Protein AF-A0A518EQI0-F1 (afdb_monomer_lite)

Structure (mmCIF, N/CA/C/O backbone):
data_AF-A0A518EQI0-F1
#
_entry.id   AF-A0A518EQI0-F1
#
loop_
_atom_site.group_PDB
_atom_site.id
_atom_site.type_symbol
_atom_site.label_atom_id
_atom_site.label_alt_id
_atom_site.label_comp_id
_atom_site.label_asym_id
_atom_site.label_entity_id
_atom_site.label_seq_id
_atom_site.pdbx_PDB_ins_code
_atom_site.Cartn_x
_atom_site.Cartn_y
_atom_site.Cartn_z
_atom_site.occupancy
_atom_site.B_iso_or_equiv
_atom_site.auth_seq_id
_atom_site.auth_comp_id
_atom_site.auth_asym_id
_atom_site.auth_atom_id
_atom_site.pdbx_PDB_model_num
ATOM 1 N N . MET A 1 1 ? 16.247 -14.539 4.270 1.00 30.27 1 MET A N 1
ATOM 2 C CA . MET A 1 1 ? 15.033 -14.825 5.065 1.00 30.27 1 MET A CA 1
ATOM 3 C C . MET A 1 1 ? 13.879 -14.773 4.076 1.00 30.27 1 MET A C 1
ATOM 5 O O . MET A 1 1 ? 13.205 -13.762 3.964 1.00 30.27 1 MET A O 1
ATOM 9 N N . ASP A 1 2 ? 13.760 -15.818 3.258 1.00 36.62 2 ASP A N 1
ATOM 10 C CA . ASP A 1 2 ? 13.027 -15.779 1.988 1.00 36.62 2 ASP A CA 1
ATOM 11 C C . ASP A 1 2 ? 11.840 -16.728 2.045 1.00 36.62 2 ASP A C 1
ATOM 13 O O . ASP A 1 2 ? 11.901 -17.825 1.511 1.00 36.62 2 ASP A O 1
ATOM 17 N N . TRP A 1 3 ? 10.781 -16.316 2.740 1.00 29.95 3 TRP A N 1
ATOM 18 C CA . TRP A 1 3 ? 9.521 -17.062 2.791 1.00 29.95 3 TRP A CA 1
ATOM 19 C C . TRP A 1 3 ? 8.326 -16.132 2.986 1.00 29.95 3 TRP A C 1
ATOM 21 O O . TRP A 1 3 ? 7.512 -16.347 3.870 1.00 29.95 3 TRP A O 1
ATOM 31 N N . LEU A 1 4 ? 8.209 -15.083 2.180 1.00 40.78 4 LEU A N 1
ATOM 32 C CA . LEU A 1 4 ? 6.950 -14.35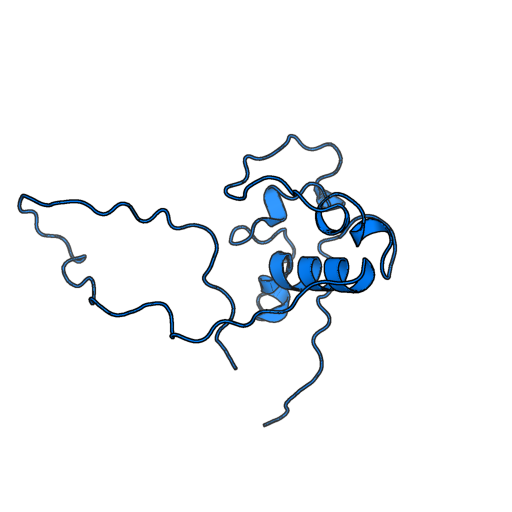9 2.020 1.00 40.78 4 LEU A CA 1
ATOM 33 C C . LEU A 1 4 ? 6.903 -13.885 0.574 1.00 40.78 4 LEU A C 1
ATOM 35 O O . LEU A 1 4 ? 7.563 -12.912 0.243 1.00 40.78 4 LEU A O 1
ATOM 39 N N . VAL A 1 5 ? 6.249 -14.680 -0.277 1.00 36.47 5 VAL A N 1
ATOM 40 C CA . VAL A 1 5 ? 5.383 -14.316 -1.417 1.00 36.47 5 VAL A CA 1
ATOM 41 C C . VAL A 1 5 ? 5.079 -15.595 -2.172 1.00 36.47 5 VAL A C 1
ATOM 43 O O . VAL A 1 5 ? 5.789 -15.994 -3.085 1.00 36.47 5 VAL A O 1
ATOM 46 N N . TRP A 1 6 ? 4.029 -16.270 -1.716 1.00 33.97 6 TRP A N 1
ATOM 47 C CA . TRP A 1 6 ? 3.212 -17.164 -2.530 1.00 33.97 6 TRP A CA 1
ATOM 48 C C . TRP A 1 6 ? 1.886 -17.368 -1.793 1.00 33.97 6 TRP A C 1
ATOM 50 O O . TRP A 1 6 ? 1.711 -18.326 -1.050 1.00 33.97 6 TRP A O 1
ATOM 60 N N . ALA A 1 7 ? 0.982 -16.395 -1.903 1.00 30.36 7 ALA A N 1
ATOM 61 C CA . ALA A 1 7 ? -0.410 -16.552 -1.477 1.00 30.36 7 ALA A CA 1
ATOM 62 C C . ALA A 1 7 ? -1.296 -15.465 -2.098 1.00 30.36 7 ALA A C 1
ATOM 64 O O . ALA A 1 7 ? -1.914 -14.674 -1.396 1.00 30.36 7 ALA A O 1
ATOM 65 N N . MET A 1 8 ? -1.358 -15.412 -3.425 1.00 31.00 8 MET A N 1
ATOM 66 C CA . MET A 1 8 ? -2.559 -14.943 -4.109 1.00 31.00 8 MET A CA 1
ATOM 67 C C . MET A 1 8 ? -2.511 -15.472 -5.543 1.00 31.00 8 MET A C 1
ATOM 69 O O . MET A 1 8 ? -1.496 -15.327 -6.210 1.00 31.00 8 MET A O 1
ATOM 73 N N . VAL A 1 9 ? -3.612 -16.070 -5.998 1.00 35.44 9 VAL A N 1
ATOM 74 C CA . VAL A 1 9 ? -3.806 -16.694 -7.322 1.00 35.44 9 VAL A CA 1
ATOM 75 C C . VAL A 1 9 ? -3.194 -18.094 -7.481 1.00 35.44 9 VAL A C 1
ATOM 77 O O . VAL A 1 9 ? -2.201 -18.276 -8.164 1.00 35.44 9 VAL A O 1
ATOM 80 N N . MET A 1 10 ? -3.859 -19.109 -6.923 1.00 30.39 10 MET A N 1
ATOM 8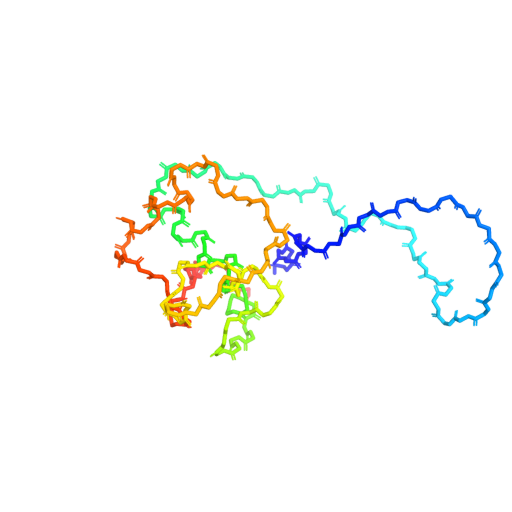1 C CA . MET A 1 10 ? -4.082 -20.385 -7.620 1.00 30.39 10 MET A CA 1
ATOM 82 C C . MET A 1 10 ? -5.374 -21.009 -7.080 1.00 30.39 10 MET A C 1
ATOM 84 O O . MET A 1 10 ? -5.456 -21.394 -5.916 1.00 30.39 10 MET A O 1
ATOM 88 N N . HIS A 1 11 ? -6.409 -21.080 -7.917 1.00 29.14 11 HIS A N 1
ATOM 89 C CA . HIS A 1 11 ? -7.600 -21.880 -7.635 1.00 29.14 11 HIS A CA 1
ATOM 90 C C . HIS A 1 11 ? -7.202 -23.361 -7.591 1.00 29.14 11 HIS A C 1
ATOM 92 O O . HIS A 1 11 ? -6.866 -23.952 -8.616 1.00 29.14 11 HIS A O 1
ATOM 98 N N . GLY A 1 12 ? -7.258 -23.970 -6.407 1.00 32.03 12 GLY A N 1
ATOM 99 C CA . GLY A 1 12 ? -7.200 -25.418 -6.260 1.00 32.03 12 GLY A CA 1
ATOM 100 C C . GLY A 1 12 ? -8.503 -26.036 -6.758 1.00 32.03 12 GLY A C 1
ATOM 101 O O . GLY A 1 12 ? -9.510 -26.003 -6.058 1.00 32.03 12 GLY A O 1
ATOM 102 N N . LYS A 1 13 ? -8.493 -26.607 -7.964 1.00 32.22 13 LYS A N 1
ATOM 103 C CA . LYS A 1 13 ? -9.487 -27.609 -8.357 1.00 32.22 13 LYS A CA 1
ATOM 104 C C . LYS A 1 13 ? -8.858 -28.986 -8.190 1.00 32.22 13 LYS A C 1
ATOM 106 O O . LYS A 1 13 ? -7.970 -29.362 -8.948 1.00 32.22 13 LYS A O 1
ATOM 111 N N . SER A 1 14 ? -9.337 -29.729 -7.196 1.00 35.66 14 SER A N 1
ATOM 112 C CA . SER A 1 14 ? -9.174 -31.180 -7.139 1.00 35.66 14 SER A CA 1
ATOM 113 C C . SER A 1 14 ? -9.835 -31.784 -8.378 1.00 35.66 14 SER A C 1
ATOM 115 O O . SER A 1 14 ? -11.048 -31.670 -8.543 1.00 35.66 14 SER A O 1
ATOM 117 N N . ALA A 1 15 ? -9.045 -32.394 -9.257 1.00 35.59 15 ALA A N 1
ATOM 118 C CA . ALA A 1 15 ? -9.549 -33.194 -10.364 1.00 35.59 15 ALA A CA 1
ATOM 119 C C . ALA A 1 15 ? -9.443 -34.675 -9.981 1.00 35.59 15 ALA A C 1
ATOM 121 O O . ALA A 1 15 ? -8.346 -35.208 -9.817 1.00 35.59 15 ALA A O 1
ATOM 122 N N . HIS A 1 16 ? -10.599 -35.318 -9.817 1.00 32.31 16 HIS A N 1
ATOM 123 C CA . HIS A 1 16 ? -10.725 -36.771 -9.890 1.00 32.31 16 HIS A CA 1
ATOM 124 C C . HIS A 1 16 ? -10.389 -37.188 -11.333 1.00 32.31 16 HIS A C 1
ATOM 126 O O . HIS A 1 16 ? -10.849 -36.545 -12.276 1.00 32.31 16 HIS A O 1
ATOM 132 N N . GLY A 1 17 ? -9.501 -38.171 -11.488 1.00 37.06 17 GLY A N 1
ATOM 133 C CA . GLY A 1 17 ? -8.803 -38.444 -12.747 1.00 37.06 17 GLY A CA 1
ATOM 134 C C . GLY A 1 17 ? -9.582 -39.212 -13.813 1.00 37.06 17 GLY A C 1
ATOM 135 O O . GLY A 1 17 ? -10.604 -39.817 -13.522 1.00 37.06 17 GLY A O 1
ATOM 136 N N . GLU A 1 18 ? -9.029 -39.204 -15.030 1.00 34.22 18 GLU A N 1
ATOM 137 C CA . GLU A 1 18 ? -8.632 -40.379 -15.827 1.00 34.22 18 GLU A CA 1
ATOM 138 C C . GLU A 1 18 ? -7.929 -39.922 -17.128 1.00 34.22 18 GLU A C 1
ATOM 140 O O . GLU A 1 18 ? -8.291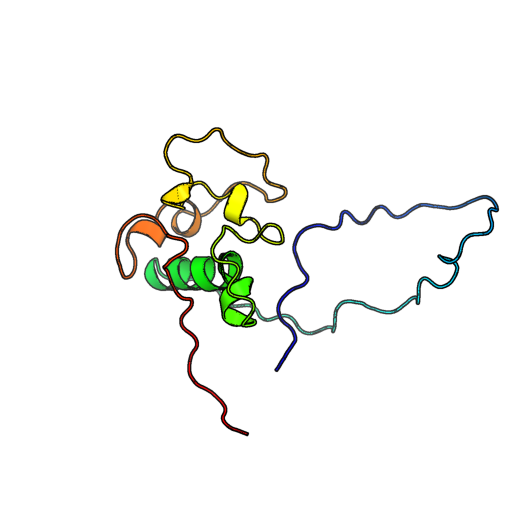 -38.900 -17.703 1.00 34.22 18 GLU A O 1
ATOM 145 N N . GLY A 1 19 ? -6.940 -40.695 -17.605 1.00 37.81 19 GLY A N 1
ATOM 146 C CA . GLY A 1 19 ? -6.619 -40.779 -19.042 1.00 37.81 19 GLY A CA 1
ATOM 147 C C . GLY A 1 19 ? -5.413 -40.007 -19.615 1.00 37.81 19 GLY A C 1
ATOM 148 O O . GLY A 1 19 ? -5.557 -38.905 -20.119 1.00 37.81 19 GLY A O 1
ATOM 149 N N . VAL A 1 20 ? -4.246 -40.671 -19.613 1.00 45.72 20 VAL A N 1
ATOM 150 C CA . VAL A 1 20 ? -3.209 -40.788 -20.677 1.00 45.72 20 VAL A CA 1
ATOM 151 C C . VAL A 1 20 ? -2.852 -39.566 -21.558 1.00 45.72 20 VAL A C 1
ATOM 153 O O . VAL A 1 20 ? -3.612 -39.158 -22.428 1.00 45.72 20 VAL A O 1
ATOM 156 N N . GLY A 1 21 ? -1.588 -39.119 -21.492 1.00 36.88 21 GLY A N 1
ATOM 157 C CA . GLY A 1 21 ? -0.978 -38.287 -22.541 1.00 36.88 21 GLY A CA 1
ATOM 158 C C . GLY A 1 21 ? 0.410 -37.751 -22.178 1.00 36.88 21 GLY A C 1
ATOM 159 O O . GLY A 1 21 ? 0.553 -36.941 -21.268 1.00 36.88 21 GLY A O 1
ATOM 160 N N . GLY A 1 22 ? 1.448 -38.219 -22.878 1.00 45.72 22 GLY A N 1
ATOM 161 C CA . GLY A 1 22 ? 2.847 -37.869 -22.635 1.00 45.72 22 GLY A CA 1
ATOM 162 C C . GLY A 1 22 ? 3.147 -36.376 -22.793 1.00 45.72 22 GLY A C 1
ATOM 163 O O . GLY A 1 22 ? 3.037 -35.804 -23.872 1.00 45.72 22 GLY A O 1
ATOM 164 N N . GLY A 1 23 ? 3.612 -35.763 -21.710 1.00 38.66 23 GLY A N 1
ATOM 165 C CA . GLY A 1 23 ? 4.178 -34.422 -21.687 1.00 38.66 23 GLY A CA 1
ATOM 166 C C . GLY A 1 23 ? 5.130 -34.306 -20.502 1.00 38.66 23 GLY A C 1
ATOM 167 O O . GLY A 1 23 ? 4.948 -34.969 -19.483 1.00 38.66 23 GLY A O 1
ATOM 168 N N . ARG A 1 24 ? 6.156 -33.456 -20.609 1.00 48.66 24 ARG A N 1
ATOM 169 C CA . ARG A 1 24 ? 7.200 -33.208 -19.585 1.00 48.66 24 ARG A CA 1
ATOM 170 C C . ARG A 1 24 ? 6.683 -32.644 -18.239 1.00 48.66 24 ARG A C 1
ATOM 172 O O . ARG A 1 24 ? 7.471 -32.182 -17.425 1.00 48.66 24 ARG A O 1
ATOM 179 N N . TRP A 1 25 ? 5.381 -32.741 -17.984 1.00 46.94 25 TRP A N 1
ATOM 180 C CA . TRP A 1 25 ? 4.677 -32.396 -16.748 1.00 46.94 25 TRP A CA 1
ATOM 181 C C . TRP A 1 25 ? 4.469 -33.604 -15.810 1.00 46.94 25 TRP A C 1
ATOM 183 O O . TRP A 1 25 ? 3.799 -33.492 -14.790 1.00 46.94 25 TRP A O 1
ATOM 193 N N . GLY A 1 26 ? 5.075 -34.759 -16.107 1.00 43.66 26 GLY A N 1
ATOM 194 C CA . GLY A 1 26 ? 4.947 -36.009 -15.338 1.00 43.66 26 GLY A CA 1
ATOM 195 C C . GLY A 1 26 ? 5.654 -36.065 -13.973 1.00 43.66 26 GLY A C 1
ATOM 196 O O . GLY A 1 26 ? 5.901 -37.153 -13.465 1.00 43.66 26 GLY A O 1
ATOM 197 N N . ARG A 1 27 ? 6.008 -34.932 -13.358 1.00 50.69 27 ARG A N 1
ATOM 198 C CA . ARG A 1 27 ? 6.471 -34.893 -11.960 1.00 50.69 27 ARG A CA 1
ATOM 199 C C . ARG A 1 27 ? 5.867 -33.703 -11.233 1.00 50.69 27 ARG A C 1
ATOM 201 O O . ARG A 1 27 ? 6.565 -32.773 -10.840 1.00 50.69 27 ARG A O 1
ATOM 208 N N . VAL A 1 28 ? 4.561 -33.763 -11.000 1.00 53.06 28 VAL A N 1
ATOM 209 C CA . VAL A 1 28 ? 3.992 -33.039 -9.863 1.00 53.06 28 VAL A CA 1
ATOM 210 C C . VAL A 1 28 ? 4.569 -33.725 -8.625 1.00 53.06 28 VAL A C 1
ATOM 212 O O . VAL A 1 28 ? 4.178 -34.839 -8.284 1.00 53.06 28 VAL A O 1
ATOM 215 N N . ARG A 1 29 ? 5.590 -33.130 -8.001 1.00 58.81 29 ARG A N 1
ATOM 216 C CA . ARG A 1 29 ? 6.043 -33.600 -6.690 1.00 58.81 29 ARG A CA 1
ATOM 217 C C . ARG A 1 29 ? 4.886 -33.363 -5.724 1.00 58.81 29 ARG A C 1
ATOM 219 O O . ARG A 1 29 ? 4.529 -32.214 -5.483 1.00 58.81 29 ARG A O 1
ATOM 226 N N . GLN A 1 30 ? 4.289 -34.431 -5.202 1.00 58.84 30 GLN A N 1
ATOM 227 C CA . GLN A 1 30 ? 3.382 -34.314 -4.068 1.00 58.84 30 GLN A CA 1
ATOM 228 C C . GLN A 1 30 ? 4.217 -33.919 -2.850 1.00 58.84 30 GLN A C 1
ATOM 230 O O . GLN A 1 30 ? 5.036 -34.690 -2.358 1.00 58.84 30 GLN A O 1
ATOM 235 N N . GLY A 1 31 ? 4.060 -32.676 -2.420 1.00 60.44 31 GLY A N 1
ATOM 236 C CA . GLY A 1 31 ? 4.674 -32.122 -1.226 1.00 60.44 31 GLY A CA 1
ATOM 237 C C . GLY A 1 31 ? 3.845 -30.933 -0.765 1.00 60.44 31 GLY A C 1
ATOM 238 O O . GLY A 1 31 ? 3.228 -30.256 -1.590 1.00 60.44 31 GLY A O 1
ATOM 239 N N . SER A 1 32 ? 3.797 -30.690 0.544 1.00 59.62 32 SER A N 1
ATOM 240 C CA . SER A 1 32 ? 3.141 -29.491 1.061 1.00 59.62 32 SER A CA 1
ATOM 241 C C . SER A 1 32 ? 3.934 -28.266 0.609 1.00 59.62 32 SER A C 1
ATOM 243 O O . SER A 1 32 ? 5.056 -28.044 1.058 1.00 59.62 32 SER A O 1
ATOM 245 N N . VAL A 1 33 ? 3.366 -27.483 -0.310 1.00 65.00 33 VAL A N 1
ATOM 246 C CA . VAL A 1 33 ? 3.930 -26.192 -0.751 1.00 65.00 33 VAL A CA 1
ATOM 247 C C . VAL A 1 33 ? 3.832 -25.121 0.334 1.00 65.00 33 VAL A C 1
ATOM 249 O O . VAL A 1 33 ? 4.515 -24.103 0.270 1.00 65.00 33 VAL A O 1
ATOM 252 N N . PHE A 1 34 ? 3.018 -25.371 1.358 1.00 58.53 34 PHE A N 1
ATOM 253 C CA . PHE A 1 34 ? 2.953 -24.558 2.555 1.00 58.53 34 PHE A CA 1
ATOM 254 C C . PHE A 1 34 ? 3.789 -25.234 3.637 1.00 58.53 34 PHE A C 1
ATOM 256 O O . PHE A 1 34 ? 3.492 -26.350 4.068 1.00 58.53 34 PHE A O 1
ATOM 263 N N . ALA A 1 35 ? 4.835 -24.556 4.103 1.00 60.28 35 ALA A N 1
ATOM 264 C CA . ALA A 1 35 ? 5.331 -24.855 5.436 1.00 60.28 35 ALA A CA 1
ATOM 265 C C . ALA A 1 35 ? 4.174 -24.595 6.415 1.00 60.28 35 ALA A C 1
ATOM 267 O O . ALA A 1 35 ? 3.443 -23.623 6.242 1.00 60.28 35 ALA A O 1
ATOM 268 N N . GLU A 1 36 ? 4.017 -25.409 7.458 1.00 65.94 36 GLU A N 1
ATOM 269 C CA . GLU A 1 36 ? 2.969 -25.264 8.492 1.00 65.94 36 GLU A CA 1
ATOM 270 C C . GLU A 1 36 ? 3.030 -23.928 9.274 1.00 65.94 36 GLU A C 1
ATOM 272 O O . GLU A 1 36 ? 2.320 -23.725 10.254 1.00 65.94 36 GLU A O 1
ATOM 277 N N . ARG A 1 37 ? 3.894 -22.994 8.862 1.00 71.38 37 ARG A N 1
ATOM 278 C CA . ARG A 1 37 ? 4.151 -21.711 9.504 1.00 71.38 37 ARG A CA 1
ATOM 279 C C . ARG A 1 37 ? 3.582 -20.581 8.657 1.00 71.38 37 ARG A C 1
ATOM 281 O O . ARG A 1 37 ? 4.026 -20.356 7.535 1.00 71.38 37 ARG A O 1
ATOM 288 N N . PHE A 1 38 ? 2.662 -19.828 9.245 1.00 77.50 38 PHE A N 1
ATOM 289 C CA . PHE A 1 38 ? 2.170 -18.561 8.718 1.00 77.50 38 PHE A CA 1
ATOM 290 C C . PHE A 1 38 ? 2.467 -17.439 9.716 1.00 77.50 38 PHE A C 1
ATOM 292 O O . PHE A 1 38 ? 2.532 -17.669 10.924 1.00 77.50 38 PHE A O 1
ATOM 299 N N . HIS A 1 39 ? 2.646 -16.216 9.213 1.00 78.31 39 HIS A N 1
ATOM 300 C CA . HIS A 1 39 ? 2.695 -15.019 10.053 1.00 78.31 39 HIS A CA 1
ATOM 301 C C . HIS A 1 39 ? 1.288 -14.442 10.159 1.00 78.31 39 HIS A C 1
ATOM 303 O O . HIS A 1 39 ? 0.679 -14.114 9.141 1.00 78.31 39 HIS A O 1
ATOM 309 N N . LEU A 1 40 ? 0.771 -14.321 11.380 1.00 85.94 40 LEU A N 1
ATOM 310 C CA . LEU A 1 40 ? -0.511 -13.679 11.647 1.00 85.94 40 LEU A CA 1
ATOM 311 C C . LEU A 1 40 ? -0.290 -12.454 12.517 1.00 85.94 40 LEU A C 1
ATOM 313 O O . LEU A 1 40 ? 0.232 -12.540 13.625 1.00 85.94 40 LEU A O 1
ATOM 317 N N . GLU A 1 41 ? -0.758 -11.316 12.021 1.00 87.75 41 GLU A N 1
ATOM 318 C CA . GLU A 1 41 ? -0.736 -10.059 12.748 1.00 87.75 41 GLU A CA 1
ATOM 319 C C . GLU A 1 41 ? -2.084 -9.362 12.600 1.00 87.75 41 GLU A C 1
ATOM 321 O O . GLU A 1 41 ? -2.556 -9.094 11.494 1.00 87.75 41 GLU A O 1
ATOM 326 N N . VAL A 1 42 ? -2.721 -9.064 13.733 1.00 92.44 42 VAL A N 1
ATOM 327 C CA . VAL A 1 42 ? -3.971 -8.302 13.743 1.00 92.44 42 VAL A CA 1
ATOM 328 C C . VAL A 1 42 ? -3.647 -6.828 13.530 1.00 92.44 42 VAL A C 1
ATOM 330 O O . VAL A 1 42 ? -2.940 -6.216 14.334 1.00 92.44 42 VAL A O 1
ATOM 333 N N . ILE A 1 43 ? -4.205 -6.248 12.467 1.00 94.31 43 ILE A N 1
ATOM 334 C CA . ILE A 1 43 ? -4.007 -4.841 12.119 1.00 94.31 43 ILE A CA 1
ATOM 335 C C . ILE A 1 43 ? -4.957 -3.962 12.932 1.00 94.31 43 ILE A C 1
ATOM 337 O O . ILE A 1 43 ? -6.174 -4.120 12.869 1.00 94.31 43 ILE A O 1
ATOM 341 N N . LYS A 1 44 ? -4.394 -3.020 13.692 1.00 93.44 44 LYS A N 1
ATOM 342 C CA . LYS A 1 44 ? -5.110 -2.222 14.701 1.00 93.44 44 LYS A CA 1
ATOM 343 C C . LYS A 1 44 ? -5.174 -0.732 14.384 1.00 93.44 44 LYS A C 1
ATOM 345 O O . LYS A 1 44 ? -5.893 -0.005 15.061 1.00 93.44 44 LYS A O 1
ATOM 350 N N . SER A 1 45 ? -4.430 -0.248 13.386 1.00 96.00 45 SER A N 1
ATOM 351 C CA . SER A 1 45 ? -4.385 1.187 13.081 1.00 96.00 45 SER A CA 1
ATOM 352 C C . SER A 1 45 ? -4.324 1.504 11.584 1.00 96.00 45 SER A C 1
ATOM 354 O O . SER A 1 45 ? -3.796 0.708 10.801 1.00 96.00 45 SER A O 1
ATOM 356 N N . PRO A 1 46 ? -4.795 2.700 11.179 1.00 97.88 46 PRO A N 1
ATOM 357 C CA . PRO A 1 46 ? -4.615 3.234 9.829 1.00 97.88 46 PRO A CA 1
ATOM 358 C C . PRO A 1 46 ? -3.174 3.176 9.317 1.00 97.88 46 PRO A C 1
ATOM 360 O O . PRO A 1 46 ? -2.929 2.725 8.202 1.00 97.88 46 PRO A O 1
ATOM 363 N N . THR A 1 47 ? -2.212 3.607 10.137 1.00 96.31 47 THR A N 1
ATOM 364 C CA . THR A 1 47 ? -0.791 3.639 9.762 1.00 96.31 47 THR A CA 1
ATOM 365 C C . THR A 1 47 ? -0.245 2.233 9.536 1.00 96.31 47 THR A C 1
ATOM 367 O O . THR A 1 47 ? 0.484 2.008 8.572 1.00 96.31 47 THR A O 1
ATOM 370 N N . GLN A 1 48 ? -0.626 1.274 10.383 1.00 95.06 48 GLN A N 1
ATOM 371 C CA . GLN A 1 48 ? -0.230 -0.122 10.214 1.00 95.06 48 GLN A CA 1
ATOM 372 C C . GLN A 1 48 ? -0.837 -0.712 8.936 1.00 95.06 48 GLN A C 1
ATOM 374 O O . GLN A 1 48 ? -0.100 -1.288 8.143 1.00 95.06 48 GLN A O 1
ATOM 379 N N . MET A 1 49 ? -2.130 -0.484 8.671 1.00 96.06 49 MET A N 1
ATOM 380 C CA . MET A 1 49 ? -2.769 -0.934 7.427 1.00 96.06 49 MET A CA 1
ATOM 381 C C . MET A 1 49 ? -2.089 -0.338 6.189 1.00 96.06 49 MET A C 1
ATOM 383 O O . MET A 1 49 ? -1.791 -1.066 5.247 1.00 96.06 49 MET A O 1
ATOM 387 N N . ARG A 1 50 ? -1.771 0.965 6.198 1.00 96.50 50 ARG A N 1
ATOM 388 C CA . ARG A 1 50 ? -1.036 1.604 5.094 1.00 96.50 50 ARG A CA 1
ATOM 389 C C . ARG A 1 50 ? 0.327 0.948 4.873 1.00 96.50 50 ARG A C 1
ATOM 391 O O . ARG A 1 50 ? 0.711 0.696 3.737 1.00 96.50 50 ARG A O 1
ATOM 398 N N . ASN A 1 51 ? 1.065 0.665 5.944 1.00 94.75 51 ASN A N 1
ATOM 399 C CA . ASN A 1 51 ? 2.368 0.010 5.835 1.00 94.75 51 ASN A CA 1
ATOM 400 C C . ASN A 1 51 ? 2.258 -1.424 5.302 1.00 94.75 51 ASN A C 1
ATOM 402 O O . ASN A 1 51 ? 3.078 -1.805 4.472 1.00 94.75 51 ASN A O 1
ATOM 406 N N . VAL A 1 52 ? 1.243 -2.182 5.726 1.00 94.62 52 VAL A N 1
ATOM 407 C CA . VAL A 1 52 ? 0.967 -3.529 5.203 1.00 94.62 52 VAL A CA 1
ATOM 408 C C . VAL A 1 52 ? 0.607 -3.480 3.724 1.00 94.62 52 VAL A C 1
ATOM 410 O O . VAL A 1 52 ? 1.166 -4.247 2.951 1.00 94.62 52 VAL A O 1
ATOM 413 N N . LEU A 1 53 ? -0.250 -2.547 3.300 1.00 94.81 53 LEU A N 1
ATOM 414 C CA . LEU A 1 53 ? -0.575 -2.370 1.884 1.00 94.81 53 LEU A CA 1
ATOM 415 C C . LEU A 1 53 ? 0.673 -2.078 1.049 1.00 94.81 53 LEU A C 1
ATOM 417 O O . LEU A 1 53 ? 0.866 -2.710 0.016 1.00 94.81 53 LEU A O 1
ATOM 421 N N . LYS A 1 54 ? 1.560 -1.189 1.518 1.00 95.00 54 LYS A N 1
ATOM 422 C CA . LYS A 1 54 ? 2.853 -0.959 0.857 1.00 95.00 54 LYS A CA 1
ATOM 423 C C . LYS A 1 54 ? 3.690 -2.232 0.805 1.00 95.00 54 LYS A C 1
ATOM 425 O O . LYS A 1 54 ? 4.216 -2.554 -0.243 1.00 95.00 54 LYS A O 1
ATOM 430 N N . TYR A 1 55 ? 3.805 -2.965 1.907 1.00 93.19 55 TYR A N 1
ATOM 431 C CA . TYR A 1 55 ? 4.577 -4.205 1.941 1.00 93.19 55 TYR A CA 1
ATOM 432 C C . TYR A 1 55 ? 4.059 -5.247 0.941 1.00 93.19 55 TYR A C 1
ATOM 434 O O . TYR A 1 55 ? 4.831 -5.767 0.145 1.00 93.19 55 TYR A O 1
ATOM 442 N N . VAL A 1 56 ? 2.752 -5.515 0.955 1.00 92.62 56 VAL A N 1
ATOM 443 C CA . VAL A 1 56 ? 2.131 -6.565 0.139 1.00 92.62 56 VAL A CA 1
ATOM 444 C C . VAL A 1 56 ? 2.078 -6.176 -1.339 1.00 92.62 56 VAL A C 1
ATOM 446 O O . VAL A 1 56 ? 2.425 -6.986 -2.192 1.00 92.62 56 VAL A O 1
ATOM 449 N N . LEU A 1 57 ? 1.659 -4.946 -1.656 1.00 94.06 57 LEU A N 1
ATOM 450 C CA . LEU A 1 57 ? 1.459 -4.496 -3.041 1.00 94.06 57 LEU A CA 1
ATOM 451 C C . LEU A 1 57 ? 2.747 -3.990 -3.705 1.00 94.06 57 LEU A C 1
ATOM 453 O O . LEU A 1 57 ? 2.786 -3.856 -4.923 1.00 94.06 57 LEU A O 1
ATOM 457 N N . ARG A 1 58 ? 3.790 -3.697 -2.917 1.00 92.81 58 ARG A N 1
ATOM 458 C CA . ARG A 1 58 ? 5.143 -3.339 -3.384 1.00 92.81 58 ARG A CA 1
ATOM 459 C C . ARG A 1 58 ? 6.177 -4.348 -2.917 1.00 92.81 58 ARG A C 1
ATOM 461 O O . ARG A 1 58 ? 7.305 -4.005 -2.544 1.00 92.81 58 ARG A O 1
ATOM 468 N N . ASN A 1 59 ? 5.775 -5.613 -2.899 1.00 91.12 59 ASN A N 1
ATOM 469 C CA . ASN A 1 59 ? 6.687 -6.677 -2.544 1.00 91.12 59 ASN A CA 1
ATOM 470 C C . ASN A 1 59 ? 7.833 -6.803 -3.566 1.00 91.12 59 ASN A C 1
ATOM 472 O O . ASN A 1 59 ? 8.943 -7.163 -3.187 1.00 91.12 59 ASN A O 1
ATOM 476 N N . ASP A 1 60 ? 7.608 -6.433 -4.827 1.00 92.00 60 ASP A N 1
ATOM 477 C CA . ASP A 1 60 ? 8.654 -6.304 -5.844 1.00 92.00 60 ASP A CA 1
ATOM 478 C C . ASP A 1 60 ? 9.860 -5.485 -5.345 1.00 92.00 60 ASP A C 1
ATOM 480 O O . ASP A 1 60 ? 11.007 -5.899 -5.503 1.00 92.00 60 ASP A O 1
ATOM 484 N N . VAL A 1 61 ? 9.615 -4.364 -4.661 1.00 91.75 61 VAL A N 1
ATOM 485 C CA . VAL A 1 61 ? 10.663 -3.531 -4.055 1.00 91.75 61 VAL A CA 1
ATOM 486 C C . VAL A 1 61 ? 11.296 -4.228 -2.861 1.00 91.75 61 VAL A C 1
ATOM 488 O O . VAL A 1 61 ? 12.517 -4.230 -2.726 1.00 91.75 61 VAL A O 1
ATOM 491 N N . HIS A 1 62 ? 10.486 -4.838 -1.993 1.00 85.88 62 HIS A N 1
ATOM 492 C CA . HIS A 1 62 ? 10.992 -5.572 -0.832 1.00 85.88 62 HIS A CA 1
ATOM 493 C C . HIS A 1 62 ? 11.924 -6.729 -1.235 1.00 85.88 62 HIS A C 1
ATOM 495 O O . HIS A 1 62 ? 12.906 -6.997 -0.546 1.00 85.88 62 HIS A O 1
ATOM 501 N N . ARG A 1 63 ? 11.648 -7.380 -2.371 1.00 86.50 63 ARG A N 1
ATOM 502 C CA . ARG A 1 63 ? 12.464 -8.452 -2.962 1.00 86.50 63 ARG A CA 1
ATOM 503 C C . ARG A 1 63 ? 13.604 -7.939 -3.849 1.00 86.50 63 ARG A C 1
ATOM 505 O O . ARG A 1 63 ? 14.324 -8.752 -4.416 1.00 86.50 63 ARG A O 1
ATOM 512 N N . GLY A 1 64 ? 13.774 -6.621 -3.971 1.00 89.38 64 GLY A N 1
ATOM 513 C CA . GLY A 1 64 ? 14.849 -6.002 -4.748 1.00 89.38 64 GLY A CA 1
ATOM 514 C C . GLY A 1 64 ? 14.655 -6.019 -6.267 1.00 89.38 64 GLY A C 1
ATOM 515 O O . GLY A 1 64 ? 15.596 -5.698 -6.983 1.00 89.38 64 GLY A O 1
ATOM 516 N N . LEU A 1 65 ? 13.465 -6.370 -6.769 1.00 91.06 65 LEU A N 1
ATOM 517 C CA . LEU A 1 65 ? 13.142 -6.312 -8.200 1.00 91.06 65 LEU A CA 1
ATOM 518 C C . LEU A 1 65 ? 12.912 -4.871 -8.662 1.00 91.06 65 LEU A C 1
ATOM 520 O O . LEU A 1 65 ? 13.397 -4.489 -9.719 1.00 91.06 65 LEU A O 1
ATOM 524 N N . GLY A 1 66 ? 12.174 -4.086 -7.866 1.00 90.12 66 GLY A N 1
ATOM 525 C CA . GLY A 1 66 ? 11.932 -2.663 -8.117 1.00 90.12 66 GLY A CA 1
ATOM 526 C C . GLY A 1 66 ? 11.407 -2.371 -9.524 1.00 90.12 66 GLY A C 1
ATOM 527 O O . GLY A 1 66 ? 12.025 -1.611 -10.261 1.00 90.12 66 GLY A O 1
ATOM 528 N N . LEU A 1 67 ? 10.264 -2.956 -9.892 1.00 93.06 67 LEU A N 1
ATOM 529 C CA . LEU A 1 67 ? 9.787 -3.001 -11.281 1.00 93.06 67 LEU A CA 1
ATOM 530 C C . LEU A 1 67 ? 9.480 -1.622 -11.890 1.00 93.06 67 LEU A C 1
ATOM 532 O O . LEU A 1 67 ? 9.335 -1.506 -13.103 1.00 93.06 67 LEU A O 1
ATOM 536 N N . GLY A 1 68 ? 9.325 -0.582 -11.065 1.00 94.12 68 GLY A N 1
ATOM 537 C CA . GLY A 1 68 ? 8.953 0.763 -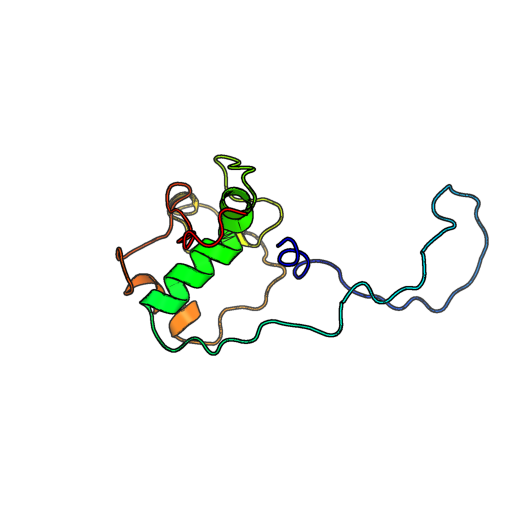11.522 1.00 94.12 68 GLY A CA 1
ATOM 538 C C . GLY A 1 68 ? 7.519 0.864 -12.057 1.00 94.12 68 GLY A C 1
ATOM 539 O O . GLY A 1 68 ? 7.135 1.899 -12.590 1.00 94.12 68 GLY A O 1
ATOM 540 N N . ILE A 1 69 ? 6.726 -0.194 -11.895 1.00 94.88 69 ILE A N 1
ATOM 541 C CA . ILE A 1 69 ? 5.319 -0.300 -12.283 1.00 94.88 69 ILE A CA 1
ATOM 542 C C . ILE A 1 69 ? 4.523 -0.949 -11.144 1.00 94.88 69 ILE A C 1
ATOM 544 O O . ILE A 1 69 ? 5.094 -1.396 -10.147 1.00 94.88 69 ILE A O 1
ATOM 548 N N . LEU A 1 70 ? 3.199 -1.019 -11.288 1.00 94.50 70 LEU A N 1
ATOM 549 C CA . LEU A 1 70 ? 2.364 -1.834 -10.405 1.00 94.50 70 LEU A CA 1
ATOM 550 C C . LEU A 1 70 ? 2.697 -3.315 -10.629 1.00 94.50 70 LEU A C 1
ATOM 552 O O . LEU A 1 70 ? 2.619 -3.789 -11.760 1.00 94.50 70 LEU A O 1
ATOM 556 N N . ASP A 1 71 ? 3.068 -4.028 -9.562 1.00 91.94 71 ASP A N 1
ATOM 557 C CA . ASP A 1 71 ? 3.496 -5.429 -9.627 1.00 91.94 71 ASP A CA 1
ATOM 558 C C . ASP A 1 71 ? 2.371 -6.327 -10.189 1.00 91.94 71 ASP A C 1
ATOM 560 O O . ASP A 1 71 ? 1.357 -6.513 -9.499 1.00 91.94 71 ASP A O 1
ATOM 564 N N . PRO A 1 72 ? 2.534 -6.910 -11.400 1.00 90.31 72 PRO A N 1
ATOM 565 C CA . PRO A 1 72 ? 1.527 -7.769 -12.028 1.00 90.31 72 PRO A CA 1
ATOM 566 C C . PRO A 1 72 ? 1.244 -9.058 -11.249 1.00 90.31 72 PRO A C 1
ATOM 568 O O . PRO A 1 72 ? 0.193 -9.667 -11.428 1.00 90.31 72 PRO A O 1
ATOM 571 N N . CYS A 1 73 ? 2.173 -9.475 -10.384 1.00 89.12 73 CYS A N 1
ATOM 572 C CA . CYS A 1 73 ? 2.043 -10.655 -9.532 1.00 89.12 73 CYS A CA 1
ATOM 573 C C . CYS A 1 73 ? 1.343 -10.349 -8.197 1.00 89.12 73 CYS A C 1
ATOM 575 O O . CYS A 1 73 ? 1.255 -11.214 -7.325 1.00 89.12 73 CYS A O 1
ATOM 577 N N . SER A 1 74 ? 0.840 -9.126 -8.023 1.00 89.69 74 SER A N 1
ATOM 578 C CA . SER A 1 74 ? 0.118 -8.677 -6.836 1.00 89.69 74 SER A CA 1
ATOM 579 C C . SER A 1 74 ? -1.284 -8.173 -7.200 1.00 89.69 74 SER A C 1
ATOM 581 O O . SER A 1 74 ? -1.650 -8.039 -8.365 1.00 89.69 74 SER A O 1
ATOM 583 N N . SER A 1 75 ? -2.085 -7.815 -6.192 1.00 91.75 75 SER A N 1
ATOM 584 C CA . SER A 1 75 ? -3.362 -7.116 -6.415 1.00 91.75 75 SER A CA 1
ATOM 585 C C . SER A 1 75 ? -3.201 -5.609 -6.688 1.00 91.75 75 SER A C 1
ATOM 587 O O . SER A 1 75 ? -4.182 -4.876 -6.625 1.00 91.75 75 SER A O 1
ATOM 589 N N . ALA A 1 76 ? -1.991 -5.108 -6.972 1.00 93.44 76 ALA A N 1
ATOM 590 C CA . ALA A 1 76 ? -1.746 -3.676 -7.166 1.00 93.44 76 ALA A CA 1
ATOM 591 C C . ALA A 1 76 ? -2.555 -3.086 -8.334 1.00 93.44 76 ALA A C 1
ATOM 593 O O . ALA A 1 76 ? -3.082 -1.983 -8.217 1.00 93.44 76 ALA A O 1
ATOM 594 N N . MET A 1 77 ? -2.719 -3.840 -9.427 1.00 93.31 77 MET A N 1
ATOM 595 C CA . MET A 1 77 ? -3.484 -3.411 -10.606 1.00 93.31 77 MET A CA 1
ATOM 596 C C . MET A 1 77 ? -4.981 -3.218 -10.323 1.00 93.31 77 MET A C 1
ATOM 598 O O . MET A 1 77 ? -5.593 -2.268 -10.808 1.00 93.31 77 MET A O 1
ATOM 602 N N . SER A 1 78 ? -5.591 -4.090 -9.523 1.00 92.19 78 SER A N 1
ATOM 603 C CA . SER A 1 78 ? -7.012 -3.999 -9.164 1.00 92.19 78 SER A CA 1
ATOM 604 C C . SER A 1 78 ? -7.265 -3.136 -7.921 1.00 92.19 78 SER A C 1
ATOM 606 O O . SER A 1 78 ? -8.406 -2.754 -7.650 1.00 92.19 78 SER A O 1
ATOM 608 N N . PHE A 1 79 ? -6.220 -2.776 -7.169 1.00 92.81 79 PHE A N 1
ATOM 609 C CA . PHE A 1 79 ? -6.327 -1.919 -5.994 1.00 92.81 79 PHE A CA 1
ATOM 610 C C . PHE A 1 79 ? -6.476 -0.441 -6.383 1.00 92.81 79 PHE A C 1
ATOM 612 O O . PHE A 1 79 ? -5.510 0.246 -6.707 1.00 92.81 79 PHE A O 1
ATOM 619 N N . GLY A 1 80 ? -7.697 0.091 -6.274 1.00 91.75 80 GLY A N 1
ATOM 620 C CA . GLY A 1 80 ? -8.012 1.492 -6.598 1.00 91.75 80 GLY A CA 1
ATOM 621 C C . GLY A 1 80 ? -7.371 2.553 -5.688 1.00 91.75 80 GLY A C 1
ATOM 622 O O . GLY A 1 80 ? -7.594 3.743 -5.885 1.00 91.75 80 GLY A O 1
ATOM 623 N N . GLY A 1 81 ? -6.591 2.150 -4.679 1.00 94.56 81 GLY A N 1
ATOM 624 C CA . GLY A 1 81 ? -5.907 3.067 -3.767 1.00 94.56 81 GLY A CA 1
ATOM 625 C C . GLY A 1 81 ? -4.583 3.638 -4.288 1.00 94.56 81 GLY A C 1
ATOM 626 O O . GLY A 1 81 ? -3.958 4.413 -3.568 1.00 94.56 81 GLY A O 1
ATOM 627 N N . PHE A 1 82 ? -4.138 3.277 -5.493 1.00 96.38 82 PHE A N 1
ATOM 628 C CA . PHE A 1 82 ? -2.953 3.868 -6.125 1.00 96.38 82 PHE A CA 1
ATOM 629 C C . PHE A 1 82 ? -3.288 5.150 -6.900 1.00 96.38 82 PHE A C 1
ATOM 631 O O . PHE A 1 82 ? -4.323 5.240 -7.563 1.00 96.38 82 PHE A O 1
ATOM 638 N N . ALA A 1 83 ? -2.395 6.137 -6.846 1.00 97.25 83 ALA A N 1
ATOM 639 C CA . ALA A 1 83 ? -2.480 7.370 -7.622 1.00 97.25 83 ALA A CA 1
ATOM 640 C C . ALA A 1 83 ? -2.445 7.081 -9.130 1.00 97.25 83 ALA A C 1
ATOM 642 O O . ALA A 1 83 ? -3.211 7.659 -9.891 1.00 97.25 83 ALA A O 1
ATOM 643 N N . GLU A 1 84 ? -1.643 6.100 -9.542 1.00 96.50 84 GLU A N 1
ATOM 644 C CA . GLU A 1 84 ? -1.496 5.629 -10.924 1.00 96.50 84 GLU A CA 1
ATOM 645 C C . GLU A 1 84 ? -2.768 4.953 -11.463 1.00 96.50 84 GLU A C 1
ATOM 647 O O . GLU A 1 84 ? -2.866 4.664 -12.652 1.00 96.50 84 GLU A O 1
ATOM 652 N N . ARG A 1 85 ? -3.750 4.685 -10.592 1.00 95.12 85 ARG A N 1
ATOM 653 C CA . ARG A 1 85 ? -5.051 4.103 -10.947 1.00 95.12 85 ARG A CA 1
ATOM 654 C C . ARG A 1 85 ? -6.181 5.132 -10.990 1.00 95.12 85 ARG A C 1
ATOM 656 O O . ARG A 1 85 ? -7.304 4.769 -11.330 1.00 95.12 85 ARG A O 1
ATOM 663 N N . GLN A 1 86 ? -5.915 6.397 -10.662 1.00 94.81 86 GLN A N 1
ATOM 664 C CA . GLN A 1 86 ? -6.934 7.444 -10.718 1.00 94.81 86 GLN A CA 1
ATOM 665 C C . GLN A 1 86 ? -7.397 7.676 -12.160 1.00 94.81 86 GLN A C 1
ATOM 667 O O . GLN A 1 86 ? -6.584 7.863 -13.059 1.00 94.81 86 GLN A O 1
ATOM 672 N N . GLY A 1 87 ? -8.716 7.661 -12.369 1.00 93.50 87 GLY A N 1
ATOM 673 C CA . GLY A 1 87 ? -9.329 7.857 -13.686 1.00 93.50 87 GLY A CA 1
ATOM 674 C C . GLY A 1 87 ? -9.249 6.652 -14.630 1.00 93.50 87 GLY A C 1
ATOM 675 O O . GLY A 1 87 ? -9.670 6.775 -15.775 1.00 93.50 87 GLY A O 1
ATOM 676 N N . LEU A 1 88 ? -8.734 5.505 -14.175 1.00 93.00 88 LEU A N 1
ATOM 677 C CA . LEU A 1 88 ? -8.710 4.269 -14.958 1.00 93.00 88 LEU A CA 1
ATOM 678 C C . LEU A 1 88 ? -9.877 3.351 -14.587 1.00 93.00 88 LEU A C 1
ATOM 680 O O . LEU A 1 88 ? -10.315 3.316 -13.434 1.00 93.00 88 LEU A O 1
ATOM 684 N N . ASP A 1 89 ? -10.323 2.549 -15.552 1.00 93.25 89 ASP A N 1
ATOM 685 C CA . ASP A 1 89 ? -11.388 1.568 -15.346 1.00 93.25 89 ASP A CA 1
ATOM 686 C C . ASP A 1 89 ? -11.019 0.533 -14.278 1.00 93.25 89 ASP A C 1
ATOM 688 O O . ASP A 1 89 ? -9.852 0.139 -14.127 1.00 93.25 89 ASP A O 1
ATOM 692 N N . LYS A 1 90 ? -12.028 0.070 -13.528 1.00 87.25 90 LYS A N 1
ATOM 693 C CA . LYS A 1 90 ? -11.859 -0.980 -12.515 1.00 87.25 90 LYS A CA 1
ATOM 694 C C . LYS A 1 90 ? -11.381 -2.259 -13.206 1.00 87.25 90 LYS A C 1
ATOM 696 O O . LYS A 1 90 ? -11.974 -2.708 -14.178 1.00 87.25 90 LYS A O 1
ATOM 701 N N . VAL A 1 91 ? -10.311 -2.840 -12.674 1.00 89.06 91 VAL A N 1
ATOM 702 C CA . VAL A 1 91 ? -9.797 -4.144 -13.106 1.00 89.06 91 VAL A CA 1
ATOM 703 C C . VAL A 1 91 ? -10.358 -5.200 -12.167 1.00 89.06 91 VAL A C 1
ATOM 705 O O . VAL A 1 91 ? -10.378 -4.991 -10.947 1.00 89.06 91 VAL A O 1
ATOM 708 N N . ASP A 1 92 ? -10.795 -6.325 -12.727 1.00 85.50 92 ASP A N 1
ATOM 709 C CA . ASP A 1 92 ? -11.288 -7.451 -11.944 1.00 85.50 92 ASP A CA 1
ATOM 710 C C . ASP A 1 92 ? -10.221 -7.926 -10.957 1.00 85.50 92 ASP A C 1
ATOM 712 O O . ASP A 1 92 ? -9.051 -8.129 -11.288 1.00 85.50 92 ASP A O 1
ATOM 716 N N . CYS A 1 93 ? -10.633 -8.072 -9.701 1.00 79.81 93 CYS A N 1
ATOM 717 C CA . CYS A 1 93 ? -9.759 -8.510 -8.631 1.00 79.81 93 CYS A CA 1
ATOM 718 C C . CYS A 1 93 ? -10.030 -9.979 -8.322 1.00 79.81 93 CYS A C 1
ATOM 720 O O . CYS A 1 93 ? -11.175 -10.369 -8.116 1.00 79.81 93 CYS A O 1
ATOM 722 N N . VAL A 1 94 ? -8.969 -10.779 -8.194 1.00 79.81 94 VAL A N 1
ATOM 723 C CA . VAL A 1 94 ? -9.078 -12.156 -7.678 1.00 79.81 94 VAL A CA 1
ATOM 724 C C . VAL A 1 94 ? -9.363 -12.160 -6.164 1.00 79.81 94 VAL A C 1
ATOM 726 O O . VAL A 1 94 ? -9.790 -13.169 -5.608 1.00 79.81 94 VAL A O 1
ATOM 729 N N . SER A 1 95 ? -9.141 -11.030 -5.481 1.00 79.62 95 SER A N 1
ATOM 730 C CA . SER A 1 95 ? -9.482 -10.850 -4.068 1.00 79.62 95 SER A CA 1
ATOM 731 C C . SER A 1 95 ? -10.946 -10.471 -3.875 1.00 79.62 95 SER A C 1
ATOM 733 O O . SER A 1 95 ? -11.520 -9.711 -4.653 1.00 79.62 95 SER A O 1
ATOM 735 N N . VAL A 1 96 ? -11.498 -10.891 -2.736 1.00 86.19 96 VAL A N 1
ATOM 736 C CA . VAL A 1 96 ? -12.755 -10.355 -2.205 1.00 86.19 96 VAL A CA 1
ATOM 737 C C . VAL A 1 96 ? -12.636 -8.863 -1.888 1.00 86.19 96 VAL A C 1
ATOM 739 O O . VAL A 1 96 ? -11.546 -8.355 -1.597 1.00 86.19 96 VAL A O 1
ATOM 742 N N . GLU A 1 97 ? -13.771 -8.164 -1.903 1.00 85.25 97 GLU A N 1
ATOM 743 C CA . GLU A 1 97 ? -13.825 -6.750 -1.538 1.00 85.25 97 GLU A CA 1
ATOM 744 C C . GLU A 1 97 ? -13.485 -6.512 -0.059 1.00 85.25 97 GLU A C 1
ATOM 746 O O . GLU A 1 97 ? -13.733 -7.347 0.816 1.00 85.25 97 GLU A O 1
ATOM 751 N N . ALA A 1 98 ? -12.948 -5.326 0.233 1.00 90.25 98 ALA A N 1
ATOM 752 C CA . ALA A 1 98 ? -12.550 -4.930 1.577 1.00 90.25 98 ALA A CA 1
ATOM 753 C C . ALA A 1 98 ? -13.752 -4.810 2.537 1.00 90.25 98 ALA A C 1
ATOM 755 O O . ALA A 1 98 ?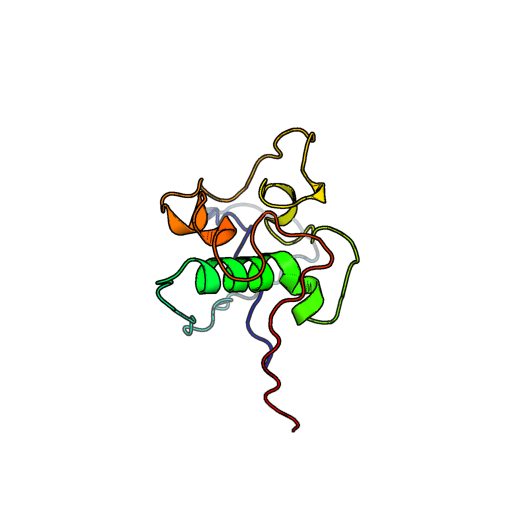 -14.608 -3.926 2.408 1.00 90.25 98 ALA A O 1
ATOM 756 N N . GLN A 1 99 ? -13.766 -5.665 3.563 1.00 91.44 99 GLN A N 1
ATOM 757 C CA . GLN A 1 99 ? -14.860 -5.735 4.541 1.00 91.44 99 GLN A CA 1
ATOM 758 C C . GLN A 1 99 ? -14.663 -4.828 5.761 1.00 91.44 99 GLN A C 1
ATOM 760 O O . GLN A 1 99 ? -15.630 -4.444 6.410 1.00 91.44 99 GLN A O 1
ATOM 765 N N . THR A 1 100 ? -13.424 -4.447 6.076 1.00 94.88 100 THR A N 1
ATOM 766 C CA . THR A 1 100 ? -13.129 -3.608 7.244 1.00 94.88 100 THR A CA 1
ATOM 767 C C . THR A 1 100 ? -12.950 -2.150 6.852 1.00 94.88 100 THR A C 1
ATOM 769 O O . THR A 1 100 ? -12.436 -1.833 5.777 1.00 94.88 100 THR A O 1
ATOM 772 N N . TRP A 1 101 ? -13.307 -1.242 7.763 1.00 97.25 101 TRP A N 1
ATOM 773 C CA . TRP A 1 101 ? -13.053 0.186 7.580 1.00 97.25 101 TRP A CA 1
ATOM 774 C C . TRP A 1 101 ? -11.571 0.472 7.300 1.00 97.25 101 TRP A C 1
ATOM 776 O O . TRP A 1 101 ? -11.266 1.254 6.402 1.00 97.25 101 TRP A O 1
ATOM 786 N N . LEU A 1 102 ? -10.653 -0.205 8.007 1.00 97.19 102 LEU A N 1
ATOM 787 C CA . LEU A 1 102 ? -9.207 -0.032 7.842 1.00 97.19 102 LEU A CA 1
ATOM 788 C C . LEU A 1 102 ? -8.751 -0.262 6.399 1.00 97.19 102 LEU A C 1
ATOM 790 O O . LEU A 1 102 ? -8.061 0.597 5.856 1.00 97.19 102 LEU A O 1
ATOM 794 N N . LEU A 1 103 ? -9.143 -1.384 5.786 1.00 95.06 103 LEU A N 1
ATOM 795 C CA . LEU A 1 103 ? -8.735 -1.727 4.421 1.00 95.06 103 LEU A CA 1
ATOM 796 C C . LEU A 1 103 ? -9.532 -0.953 3.362 1.00 95.06 103 LEU A C 1
ATOM 798 O O . LEU A 1 103 ? -8.985 -0.609 2.320 1.00 95.06 103 LEU A O 1
ATOM 802 N N . ARG A 1 104 ? -10.804 -0.635 3.633 1.00 94.75 104 ARG A N 1
ATOM 803 C CA . ARG A 1 104 ? -11.649 0.103 2.687 1.00 94.75 104 ARG A CA 1
ATOM 804 C C . ARG A 1 104 ? -11.171 1.541 2.503 1.00 94.75 104 ARG A C 1
ATOM 806 O O . ARG A 1 104 ? -10.974 1.977 1.376 1.00 94.75 104 ARG A O 1
ATOM 813 N N . THR A 1 105 ? -10.989 2.280 3.598 1.00 96.25 105 THR A N 1
ATOM 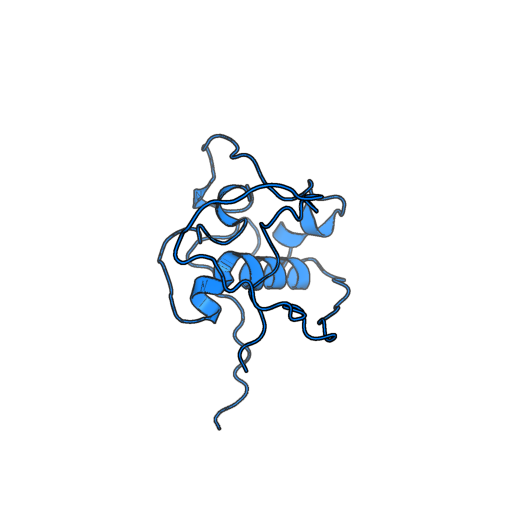814 C CA . THR A 1 105 ? -10.629 3.710 3.534 1.00 96.25 105 THR A CA 1
ATOM 815 C C . THR A 1 105 ? -9.710 4.172 4.656 1.00 96.25 105 THR A C 1
ATOM 817 O O . THR A 1 105 ? -8.995 5.157 4.485 1.00 96.25 105 THR A O 1
ATOM 820 N N . GLY A 1 106 ? -9.692 3.490 5.803 1.00 97.00 106 GLY A N 1
ATOM 821 C CA . GLY A 1 106 ? -8.971 3.928 6.995 1.00 97.00 106 GLY A CA 1
ATOM 822 C C . GLY A 1 106 ? -7.479 4.132 6.751 1.00 97.00 106 GLY A C 1
ATOM 823 O O . GLY A 1 106 ? -6.920 5.115 7.227 1.00 97.00 106 GLY A O 1
ATOM 824 N N . TRP A 1 107 ? -6.852 3.282 5.937 1.00 97.31 107 TRP A N 1
ATOM 825 C CA . TRP A 1 107 ? -5.442 3.380 5.547 1.00 97.31 107 TRP A CA 1
ATOM 826 C C . TRP A 1 107 ? -5.044 4.727 4.916 1.00 97.31 107 TRP A C 1
ATOM 828 O O . TRP A 1 107 ? -3.900 5.153 5.070 1.00 97.31 107 TRP A O 1
ATOM 838 N N . THR A 1 108 ? -5.975 5.445 4.277 1.00 97.38 108 THR A N 1
ATOM 839 C CA . THR A 1 108 ? -5.713 6.773 3.681 1.00 97.38 108 THR A CA 1
ATOM 840 C C . THR A 1 108 ? -5.420 7.847 4.732 1.00 97.38 108 THR A C 1
ATOM 842 O O . THR A 1 108 ? -4.857 8.895 4.417 1.00 97.38 108 THR A O 1
ATOM 845 N N . LYS A 1 109 ? -5.788 7.594 5.994 1.00 96.94 109 LYS A N 1
ATOM 846 C CA . LYS A 1 109 ? -5.600 8.517 7.120 1.00 96.94 109 LYS A CA 1
ATOM 847 C C . LYS A 1 109 ? -4.305 8.266 7.902 1.00 96.94 109 LYS A C 1
ATOM 849 O O . LYS A 1 109 ? -3.995 9.047 8.798 1.00 96.94 109 LYS A O 1
ATOM 854 N N . GLY A 1 110 ? -3.580 7.183 7.617 1.00 92.88 110 GLY A N 1
ATOM 855 C CA . GLY A 1 110 ? -2.347 6.812 8.319 1.00 92.88 110 GLY A CA 1
ATOM 856 C C . GLY A 1 110 ? -1.081 7.311 7.619 1.00 92.88 110 GLY A C 1
ATOM 857 O O . GLY A 1 110 ? -1.047 7.391 6.398 1.00 92.88 110 GLY A O 1
ATOM 858 N N . GLY A 1 111 ? -0.015 7.585 8.378 1.00 87.56 111 GLY A N 1
ATOM 859 C CA . GLY A 1 111 ? 1.283 8.010 7.828 1.00 87.56 111 GLY A CA 1
ATOM 860 C C . GLY A 1 111 ? 1.200 9.248 6.918 1.00 87.56 111 GLY A C 1
ATOM 861 O O . GLY A 1 111 ? 0.515 10.216 7.251 1.00 87.56 111 GLY A O 1
ATOM 862 N N . ALA A 1 112 ? 1.898 9.210 5.773 1.00 83.50 112 ALA A N 1
ATOM 863 C CA . ALA A 1 112 ? 1.675 10.158 4.680 1.00 83.50 112 ALA A CA 1
ATOM 864 C C . ALA A 1 112 ? 0.258 9.928 4.130 1.00 83.50 112 ALA A C 1
ATOM 866 O O . ALA A 1 112 ? -0.027 8.871 3.572 1.00 83.50 112 ALA A O 1
ATOM 867 N N . LYS A 1 113 ? -0.652 10.869 4.389 1.00 91.62 113 LYS A N 1
ATOM 868 C CA . LYS A 1 113 ? -2.081 10.744 4.069 1.00 91.62 113 LYS A CA 1
ATOM 869 C C . LYS A 1 113 ? -2.312 10.643 2.555 1.00 91.62 113 LYS A C 1
ATOM 871 O O . LYS A 1 113 ? -1.519 11.153 1.771 1.00 91.62 113 LYS A O 1
ATOM 876 N N . GLY A 1 114 ? -3.448 10.068 2.164 1.00 95.69 114 GLY A N 1
ATOM 877 C CA . GLY A 1 114 ? -3.893 10.000 0.769 1.00 95.69 114 GLY A CA 1
ATOM 878 C C . GLY A 1 114 ? -3.589 8.665 0.091 1.00 95.69 114 GLY A C 1
ATOM 879 O O . GLY A 1 114 ? -3.481 7.635 0.757 1.00 95.69 114 GLY A O 1
ATOM 880 N N . LEU A 1 115 ? -3.508 8.681 -1.238 1.00 97.19 115 LEU A N 1
ATOM 881 C CA . LEU A 1 115 ? -3.305 7.488 -2.063 1.00 97.19 115 LEU A CA 1
ATOM 882 C C . LEU A 1 115 ? -1.887 6.923 -1.910 1.00 97.19 115 LEU A C 1
ATOM 884 O O . LEU A 1 115 ? -0.993 7.585 -1.379 1.00 97.19 115 LEU A O 1
ATOM 888 N N . LEU A 1 116 ? -1.709 5.670 -2.320 1.00 96.69 116 LEU A N 1
ATOM 889 C CA . LEU A 1 116 ? -0.386 5.084 -2.517 1.00 96.69 116 LEU A CA 1
ATOM 890 C C . LEU A 1 116 ? 0.178 5.500 -3.879 1.00 96.69 116 LEU A C 1
ATOM 892 O O . LEU A 1 116 ? -0.580 5.856 -4.776 1.00 96.69 116 LEU A O 1
ATOM 896 N N . THR A 1 117 ? 1.490 5.399 -4.056 1.00 96.12 117 THR A N 1
ATOM 897 C CA . THR A 1 117 ? 2.153 5.545 -5.363 1.00 96.12 117 THR A CA 1
ATOM 898 C C . THR A 1 117 ? 3.192 4.446 -5.586 1.00 96.12 117 THR A C 1
ATOM 900 O O . THR A 1 117 ? 3.704 3.852 -4.634 1.00 96.12 117 THR A O 1
ATOM 903 N N . ILE A 1 118 ? 3.578 4.191 -6.838 1.00 95.12 118 ILE A N 1
ATOM 904 C CA . ILE A 1 118 ? 4.751 3.371 -7.185 1.00 95.12 118 ILE A CA 1
ATOM 905 C C . ILE A 1 118 ? 6.071 3.934 -6.624 1.00 95.12 118 ILE A C 1
ATOM 907 O O . ILE A 1 118 ? 7.112 3.276 -6.677 1.00 95.12 118 ILE A O 1
ATOM 911 N N . HIS A 1 119 ? 6.062 5.122 -6.027 1.00 94.06 119 HIS A N 1
ATOM 912 C CA . HIS A 1 119 ? 7.211 5.671 -5.305 1.00 94.06 119 HIS A CA 1
ATOM 913 C C . HIS A 1 119 ? 7.157 5.416 -3.791 1.00 94.06 119 HIS A C 1
ATOM 915 O O . HIS A 1 119 ? 8.152 5.615 -3.098 1.00 94.06 119 HIS A O 1
ATOM 921 N N . ASP A 1 120 ? 6.034 4.919 -3.261 1.00 92.94 120 ASP A N 1
ATOM 922 C CA . ASP A 1 120 ? 5.913 4.582 -1.847 1.00 92.94 120 ASP A CA 1
ATOM 923 C C . ASP A 1 120 ? 6.716 3.324 -1.529 1.00 92.94 120 ASP A C 1
ATOM 925 O O . ASP A 1 120 ? 6.379 2.217 -1.956 1.00 92.94 120 ASP A O 1
ATOM 929 N N . LEU A 1 121 ? 7.758 3.485 -0.717 1.00 89.88 121 LEU A N 1
ATOM 930 C CA . LEU A 1 121 ? 8.595 2.368 -0.310 1.00 89.88 121 LEU A CA 1
ATOM 931 C C . LEU A 1 121 ? 7.980 1.638 0.898 1.00 89.88 121 LEU A C 1
ATOM 933 O O . LEU A 1 121 ? 7.519 2.281 1.866 1.00 89.88 121 LEU A O 1
ATOM 937 N N . PRO A 1 122 ? 7.967 0.290 0.884 1.00 87.25 122 PRO A N 1
ATOM 938 C CA . PRO A 1 122 ? 7.699 -0.468 2.090 1.00 87.25 122 PRO A CA 1
ATOM 939 C C . PRO A 1 122 ? 8.759 -0.110 3.130 1.00 87.25 122 PRO A C 1
ATOM 941 O O . PRO A 1 122 ? 9.923 0.135 2.806 1.00 87.25 122 PRO A O 1
ATOM 944 N N . ARG A 1 123 ? 8.361 -0.054 4.404 1.00 81.31 123 ARG A N 1
ATOM 945 C CA . ARG A 1 123 ? 9.341 0.115 5.474 1.00 81.31 123 ARG A CA 1
ATOM 946 C C . ARG A 1 123 ? 10.140 -1.180 5.551 1.00 81.31 123 ARG A C 1
ATOM 948 O O . ARG A 1 123 ? 9.691 -2.148 6.155 1.00 81.31 123 ARG A O 1
ATOM 955 N N . VAL A 1 124 ? 11.312 -1.189 4.934 1.00 62.66 124 VAL A N 1
ATOM 956 C CA . VAL A 1 124 ? 12.299 -2.235 5.164 1.00 62.66 124 VAL A CA 1
ATOM 957 C C . VAL A 1 124 ? 12.938 -1.899 6.502 1.00 62.66 124 VAL A C 1
ATOM 959 O O . VAL A 1 124 ? 13.777 -1.006 6.599 1.00 62.66 124 VAL A O 1
ATOM 962 N N . THR A 1 125 ? 12.473 -2.535 7.575 1.00 51.22 125 THR A N 1
ATOM 963 C CA . THR A 1 125 ? 13.211 -2.489 8.838 1.00 51.22 125 THR A CA 1
ATOM 964 C C . THR A 1 125 ? 14.565 -3.134 8.564 1.00 51.22 125 THR A C 1
ATOM 966 O O . THR A 1 125 ? 14.622 -4.309 8.211 1.00 51.22 125 THR A O 1
ATOM 969 N N . GLY A 1 126 ? 15.647 -2.361 8.660 1.00 46.22 126 GLY A N 1
ATOM 970 C CA . GLY A 1 126 ? 17.000 -2.891 8.550 1.00 46.22 126 GLY A CA 1
ATOM 971 C C . GLY A 1 126 ? 17.267 -3.877 9.686 1.00 46.22 126 GLY A C 1
ATOM 972 O O . GLY A 1 126 ? 17.584 -3.467 10.795 1.00 46.22 126 GLY A O 1
ATOM 973 N N . ALA A 1 127 ? 17.104 -5.166 9.408 1.00 35.91 127 ALA A N 1
ATOM 974 C CA . ALA A 1 127 ? 17.528 -6.296 10.226 1.00 35.91 127 ALA A CA 1
ATOM 975 C C . ALA A 1 127 ? 17.600 -7.497 9.261 1.00 35.91 127 ALA A C 1
ATOM 977 O O . ALA A 1 127 ? 16.590 -7.861 8.674 1.00 35.91 127 ALA A O 1
ATOM 978 N N . LEU A 1 128 ? 18.735 -8.118 8.950 1.00 32.50 128 LEU A N 1
ATOM 979 C CA . LEU A 1 128 ? 20.012 -8.239 9.643 1.00 32.50 128 LEU A CA 1
ATOM 980 C C . LEU A 1 128 ? 21.140 -8.200 8.600 1.00 32.50 128 LEU A C 1
ATOM 982 O O . LEU A 1 128 ? 21.056 -8.880 7.578 1.00 32.50 128 LEU A O 1
ATOM 986 N N . ARG A 1 129 ? 22.203 -7.438 8.879 1.00 31.52 129 ARG A N 1
ATOM 987 C CA . ARG A 1 129 ? 23.528 -7.765 8.343 1.00 31.52 129 ARG A CA 1
ATOM 988 C C . ARG A 1 129 ? 23.908 -9.121 8.945 1.00 31.52 129 ARG A C 1
ATOM 990 O O . ARG A 1 129 ? 23.969 -9.220 10.170 1.00 31.52 129 ARG A O 1
ATOM 997 N N . ALA A 1 130 ? 24.051 -10.131 8.094 1.00 34.88 130 ALA A N 1
ATOM 998 C CA . ALA A 1 130 ? 24.769 -11.363 8.405 1.00 34.88 130 ALA A CA 1
ATOM 999 C C . ALA A 1 130 ? 26.244 -11.169 8.044 1.00 34.88 130 ALA A C 1
ATOM 1001 O O . ALA A 1 130 ? 26.494 -10.424 7.065 1.00 34.88 130 ALA A O 1
#

pLDDT: mean 75.46, std 24.36, range [29.14, 97.88]

Sequence (130 aa):
MDWLVWAMVMHGKSAHGEGVGGGRWGRVRQGSVFAERFHLEVIKSPTQMRNVLKYVLRNDVHRGLGLGILDPCSSAMSFGGFAERQGLDKVDCVSVEAQTWLLRTGWTKGGAKGLLTIHDLPRVTGALRA

Foldseek 3Di:
DDPDDDPDDDDDDDDDDDDDDDDPPPDPPPDPPDDPDDDDDDDDALQSLLLVCQCQQVVCVVVVNLVLDGDPSGCSQQDCLEPVCPPHDHDDGSDDDDPDPSNNQRNQVHDVHGGDYSPDHRPPPDDDDD

Radius of gyration: 18.26 Å; chains: 1; bounding box: 40×52×37 Å

Secondary structure (DSSP, 8-state):
-------S---------------TT-------SS-S--------SHHHHHHHHHHHHTHHHHTT---SS--TTTTTTT-TTBGGGTTSPPPPPSSPPP-SHHHHTGGGGSSS-S-B-TT-----------

Organism: NCBI:txid2528018